Protein AF-A0A1A9UHR0-F1 (afdb_monomer)

Secondary structure (DSSP, 8-state):
--HHHHHHHHHHHHHHHHHHHHHHHHHHS-TT--SHHHHHHHHHHHHHHHHHHHHHHHHHHHHHHHHHHHHHHHHHHHHHHHHHHHHHHHHHHHHHHHHHTTS---------------------

Foldseek 3Di:
DDPVVVVLVVVVVVLVVQLVVLVVCLVPPDPVPPDPVNVVSVVSNVVSVVVVVVSVVVVVVVVVVVVVVVVVVVVVVVVVVVVVVVVVVVVVVVVVVVVVVPPPPDDDDDDDDDDDDDDDDDDD

Organism: Glossina austeni (NCBI:txid7395)

Structure (mmCIF, N/CA/C/O backbone):
data_AF-A0A1A9UHR0-F1
#
_entry.id   AF-A0A1A9UHR0-F1
#
loop_
_atom_site.group_PDB
_atom_site.id
_atom_site.type_symbol
_atom_site.label_atom_id
_atom_site.label_alt_id
_atom_site.label_comp_id
_atom_site.label_asym_id
_atom_site.label_entity_id
_atom_site.label_seq_id
_atom_site.pdbx_PDB_ins_code
_atom_site.Cartn_x
_atom_site.Cartn_y
_atom_site.Cartn_z
_atom_site.occupancy
_atom_site.B_iso_or_equiv
_atom_site.auth_seq_id
_atom_site.auth_comp_id
_atom_site.auth_asym_id
_atom_site.auth_atom_id
_atom_site.pdbx_PDB_model_num
ATOM 1 N N . MET A 1 1 ? 15.195 8.907 2.213 1.00 56.81 1 MET A N 1
ATOM 2 C CA . MET A 1 1 ? 13.837 8.330 2.323 1.00 56.81 1 MET A CA 1
ATOM 3 C C . MET A 1 1 ? 12.931 9.198 1.469 1.00 56.81 1 MET A C 1
ATOM 5 O O . MET A 1 1 ? 13.079 10.410 1.574 1.00 56.81 1 MET A O 1
ATOM 9 N N . SER A 1 2 ? 12.122 8.639 0.560 1.00 83.75 2 SER A N 1
ATOM 10 C CA . SER A 1 2 ? 11.218 9.486 -0.235 1.00 83.75 2 SER A CA 1
ATOM 11 C C . SER A 1 2 ? 10.120 10.067 0.662 1.00 83.75 2 SER A C 1
ATOM 13 O O . SER A 1 2 ? 9.813 9.484 1.702 1.00 83.75 2 SER A O 1
ATOM 15 N N . GLU A 1 3 ? 9.548 11.209 0.284 1.00 90.44 3 GLU A N 1
ATOM 16 C CA . GLU A 1 3 ? 8.435 11.835 1.013 1.00 90.44 3 GLU A CA 1
ATOM 17 C C . GLU A 1 3 ? 7.274 10.848 1.213 1.00 90.44 3 GLU A C 1
ATOM 19 O O . GLU A 1 3 ? 6.763 10.711 2.318 1.00 90.44 3 GLU A O 1
ATOM 24 N N . LEU A 1 4 ? 6.973 10.045 0.186 1.00 87.00 4 LEU A N 1
ATOM 25 C CA . LEU A 1 4 ? 5.984 8.970 0.250 1.00 87.00 4 LEU A CA 1
ATOM 26 C C . LEU A 1 4 ? 6.319 7.913 1.312 1.00 87.00 4 LEU A C 1
ATOM 28 O O . LEU A 1 4 ? 5.447 7.536 2.087 1.00 87.00 4 LEU A O 1
ATOM 32 N N . ASP A 1 5 ? 7.569 7.441 1.373 1.00 87.31 5 ASP A N 1
ATOM 33 C CA . ASP A 1 5 ? 7.965 6.430 2.365 1.00 87.31 5 ASP A CA 1
ATOM 34 C C . ASP A 1 5 ? 7.882 7.000 3.797 1.00 87.31 5 ASP A C 1
ATOM 36 O O . ASP A 1 5 ? 7.589 6.276 4.746 1.00 87.31 5 ASP A O 1
ATOM 40 N N . HIS A 1 6 ? 8.124 8.306 3.965 1.00 91.06 6 HIS A N 1
ATOM 41 C CA . HIS A 1 6 ? 7.939 8.981 5.248 1.00 91.06 6 HIS A CA 1
ATOM 42 C C . HIS A 1 6 ? 6.461 9.078 5.634 1.00 91.06 6 HIS A C 1
ATOM 44 O O . HIS A 1 6 ? 6.115 8.739 6.764 1.00 91.06 6 HIS A O 1
ATOM 50 N N . THR A 1 7 ? 5.592 9.475 4.702 1.00 91.88 7 THR A N 1
ATOM 51 C CA . THR A 1 7 ? 4.143 9.528 4.927 1.00 91.88 7 THR A CA 1
ATOM 52 C C . THR A 1 7 ? 3.573 8.155 5.269 1.00 91.88 7 THR A C 1
ATOM 54 O O . THR A 1 7 ? 2.833 8.047 6.241 1.00 91.88 7 THR A O 1
ATOM 57 N N . LEU A 1 8 ? 3.949 7.105 4.530 1.00 90.81 8 LEU A N 1
ATOM 58 C CA . LEU A 1 8 ? 3.496 5.736 4.804 1.00 90.81 8 LEU A CA 1
ATOM 59 C C . LEU A 1 8 ? 3.876 5.293 6.218 1.00 90.81 8 LEU A C 1
ATOM 61 O O . LEU A 1 8 ? 3.033 4.794 6.953 1.00 90.81 8 LEU A O 1
ATOM 65 N N . LYS A 1 9 ? 5.107 5.589 6.647 1.00 91.00 9 LYS A N 1
ATOM 66 C CA . LYS A 1 9 ? 5.550 5.286 8.009 1.00 91.00 9 LYS A CA 1
ATOM 67 C C . LYS A 1 9 ? 4.722 6.012 9.078 1.00 91.00 9 LYS A C 1
ATOM 69 O O . LYS A 1 9 ? 4.384 5.412 10.092 1.00 91.00 9 LYS A O 1
ATOM 74 N N . LEU A 1 10 ? 4.403 7.292 8.872 1.00 94.44 10 LEU A N 1
ATOM 75 C CA . LEU A 1 10 ? 3.575 8.053 9.816 1.00 94.44 10 LEU A CA 1
ATOM 76 C C . LEU A 1 10 ? 2.151 7.491 9.909 1.00 94.44 10 LEU A C 1
ATOM 78 O O . LEU A 1 10 ? 1.582 7.454 10.999 1.00 94.44 10 LEU A O 1
ATOM 82 N N . VAL A 1 11 ? 1.591 7.044 8.783 1.00 92.31 11 VAL A N 1
ATOM 83 C CA . VAL A 1 11 ? 0.278 6.388 8.740 1.00 92.31 11 VAL A CA 1
ATOM 84 C C . VAL A 1 11 ? 0.314 5.067 9.511 1.00 92.31 11 VAL A C 1
ATOM 86 O O . VAL A 1 11 ? -0.522 4.876 10.392 1.00 92.31 11 VAL A O 1
ATOM 89 N N . ASP A 1 12 ? 1.310 4.213 9.264 1.00 91.69 12 ASP A N 1
ATOM 90 C CA . ASP A 1 12 ? 1.480 2.942 9.984 1.00 91.69 12 ASP A CA 1
ATOM 91 C C . ASP A 1 12 ? 1.618 3.159 11.501 1.00 91.69 12 ASP A C 1
ATOM 93 O O . ASP A 1 12 ? 0.990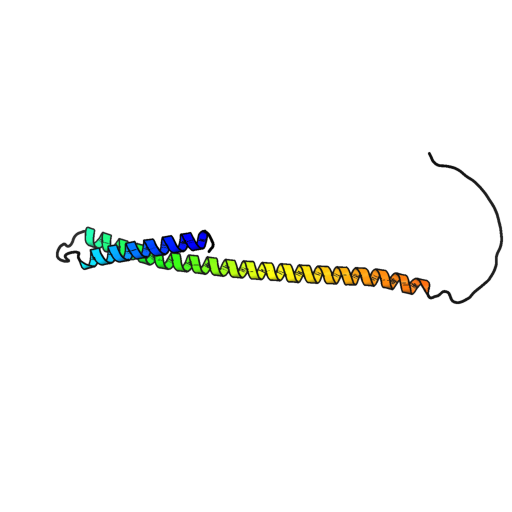 2.467 12.305 1.00 91.69 12 ASP A O 1
ATOM 97 N N . GLU A 1 13 ? 2.409 4.156 11.913 1.00 94.31 13 GLU A N 1
ATOM 98 C CA . GLU A 1 13 ? 2.578 4.514 13.325 1.00 94.31 13 GLU A CA 1
ATOM 99 C C . GLU A 1 13 ? 1.262 4.973 13.971 1.00 94.31 13 GLU A C 1
ATOM 101 O O . GLU A 1 13 ? 1.003 4.654 15.135 1.00 94.31 13 GLU A O 1
ATOM 106 N N . GLU A 1 14 ? 0.424 5.721 13.252 1.00 96.00 14 GLU A N 1
ATOM 107 C CA . GLU A 1 14 ? -0.854 6.200 13.780 1.00 96.00 14 GLU A CA 1
ATOM 108 C C . GLU A 1 14 ? -1.901 5.084 13.856 1.00 96.00 14 GLU A C 1
ATOM 110 O O . GLU A 1 14 ? -2.589 4.962 14.873 1.00 96.00 14 GLU A O 1
ATOM 115 N N . ILE A 1 15 ? -1.963 4.208 12.848 1.00 94.31 15 ILE A N 1
ATOM 116 C CA . ILE A 1 15 ? -2.825 3.020 12.870 1.00 94.31 15 ILE A CA 1
ATOM 117 C C . ILE A 1 15 ? -2.450 2.117 14.053 1.00 94.31 15 ILE A C 1
ATOM 119 O O . ILE A 1 15 ? -3.323 1.740 14.839 1.00 94.31 15 ILE A O 1
ATOM 123 N N . ALA A 1 16 ? -1.156 1.859 14.265 1.00 92.88 16 ALA A N 1
ATOM 124 C CA . ALA A 1 16 ? -0.683 1.052 15.388 1.00 92.88 16 ALA A CA 1
ATOM 125 C C . ALA A 1 16 ? -1.073 1.657 16.751 1.00 92.88 16 ALA A C 1
ATOM 127 O O . ALA A 1 16 ? -1.534 0.939 17.648 1.00 92.88 16 ALA A O 1
ATOM 128 N N . LYS A 1 17 ? -0.945 2.984 16.912 1.00 96.31 17 LYS A N 1
ATOM 129 C CA . LYS A 1 17 ? -1.379 3.693 18.131 1.00 96.31 17 LYS A CA 1
ATOM 130 C C . LYS A 1 17 ? -2.884 3.582 18.348 1.00 96.31 17 LYS A C 1
ATOM 132 O O . LYS A 1 17 ? -3.317 3.347 19.478 1.00 96.31 17 LYS A O 1
ATOM 137 N N . LEU A 1 18 ? -3.684 3.773 17.301 1.00 96.56 18 LEU A N 1
ATOM 138 C CA . LEU A 1 18 ? -5.138 3.651 17.382 1.00 96.56 18 LEU A CA 1
ATOM 139 C C . LEU A 1 18 ? -5.535 2.226 17.760 1.00 96.56 18 LEU A C 1
ATOM 141 O O . LEU A 1 18 ? -6.313 2.047 18.692 1.00 96.56 18 LEU A O 1
ATOM 145 N N . ARG A 1 19 ? -4.922 1.211 17.145 1.00 94.38 19 ARG A N 1
ATOM 146 C CA . ARG A 1 19 ? -5.175 -0.198 17.467 1.00 94.38 19 ARG A CA 1
ATOM 147 C C . ARG A 1 19 ? -4.853 -0.516 18.920 1.00 94.38 19 ARG A C 1
ATOM 149 O O . ARG A 1 19 ? -5.653 -1.156 19.601 1.00 94.38 19 ARG A O 1
ATOM 156 N N . GLN A 1 20 ? -3.714 -0.035 19.418 1.00 94.56 20 GLN A N 1
ATOM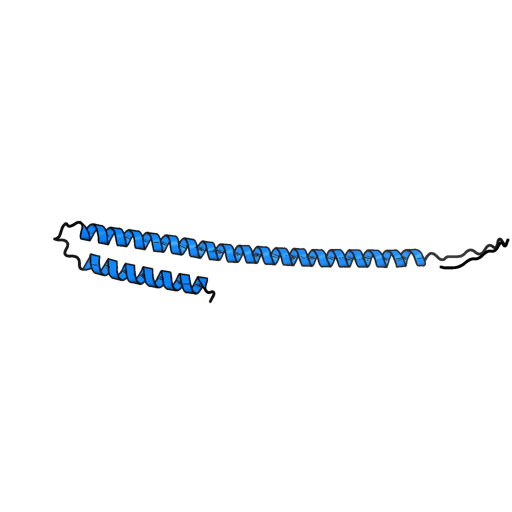 157 C CA . GLN A 1 20 ? -3.331 -0.205 20.818 1.00 94.56 20 GLN A CA 1
ATOM 158 C C . GLN A 1 20 ? -4.367 0.416 21.765 1.00 94.56 20 GLN A C 1
ATOM 160 O O . GLN A 1 20 ? -4.776 -0.227 22.733 1.00 94.56 20 GLN A O 1
ATOM 165 N N . LYS A 1 21 ? -4.817 1.644 21.478 1.00 94.81 21 LYS A N 1
ATOM 166 C CA . LYS A 1 21 ? -5.844 2.332 22.274 1.00 94.81 21 LYS A CA 1
ATOM 167 C C . LYS A 1 21 ? -7.181 1.592 22.232 1.00 94.81 21 LYS A C 1
ATOM 169 O O . LYS A 1 21 ? -7.771 1.367 23.282 1.00 94.81 21 LYS A O 1
ATOM 174 N N . THR A 1 22 ? -7.630 1.161 21.057 1.00 94.06 22 THR A N 1
ATOM 17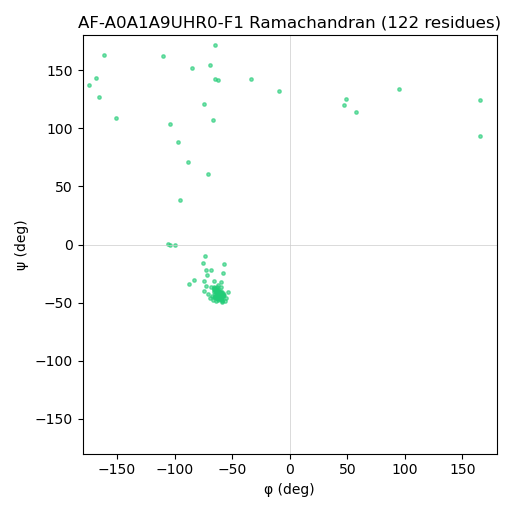5 C CA . THR A 1 22 ? -8.886 0.416 20.889 1.00 94.06 22 THR A CA 1
ATOM 176 C C . THR A 1 22 ? -8.850 -0.915 21.643 1.00 94.06 22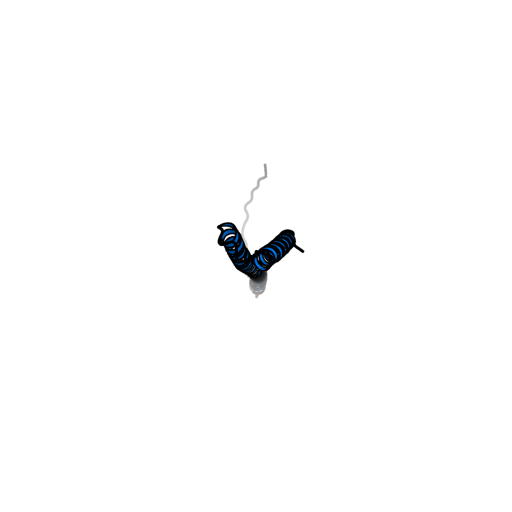 THR A C 1
ATOM 178 O O . THR A 1 22 ? -9.785 -1.231 22.376 1.00 94.06 22 THR A O 1
ATOM 181 N N . MET A 1 23 ? -7.743 -1.661 21.557 1.00 91.62 23 MET A N 1
ATOM 182 C CA . MET A 1 23 ? -7.542 -2.902 22.317 1.00 91.62 23 MET A CA 1
ATOM 183 C C . MET A 1 23 ? -7.532 -2.669 23.827 1.00 91.62 23 MET A C 1
ATOM 185 O O . MET A 1 23 ? -8.103 -3.463 24.578 1.00 91.62 23 MET A O 1
ATOM 189 N N . PHE A 1 24 ? -6.912 -1.578 24.283 1.00 92.12 24 PHE A N 1
ATOM 190 C CA . PHE A 1 24 ? -6.963 -1.183 25.686 1.00 92.12 24 PHE A CA 1
ATOM 191 C C . PHE A 1 24 ? -8.405 -0.903 26.127 1.00 92.12 24 PHE A C 1
ATOM 193 O O . PHE A 1 24 ? -8.827 -1.429 27.157 1.00 92.12 24 PHE A O 1
ATOM 200 N N . CYS A 1 25 ? -9.174 -0.146 25.339 1.00 90.19 25 CYS A N 1
ATOM 201 C CA . CYS A 1 25 ? -10.583 0.118 25.619 1.00 90.19 25 CYS A CA 1
ATOM 202 C C . CYS A 1 25 ? -11.391 -1.181 25.703 1.00 90.19 25 CYS A C 1
ATOM 204 O O . CYS A 1 25 ? -12.085 -1.373 26.692 1.00 90.19 25 CYS A O 1
ATOM 206 N N . LEU A 1 26 ? -11.250 -2.101 24.741 1.00 88.44 26 LEU A N 1
ATOM 207 C CA . LEU A 1 26 ? -11.945 -3.398 24.762 1.00 88.44 26 LEU A CA 1
ATOM 208 C C . LEU A 1 26 ? -11.596 -4.237 25.990 1.00 88.44 26 LEU A C 1
ATOM 210 O O . LEU A 1 26 ? -12.475 -4.853 26.582 1.00 88.44 26 LEU A O 1
ATOM 214 N N . SER A 1 27 ? -10.319 -4.257 26.369 1.00 87.06 27 SER A N 1
ATOM 215 C CA . SER A 1 27 ? -9.833 -5.085 27.479 1.00 87.06 27 SER A CA 1
ATOM 216 C C . SER A 1 27 ? -10.279 -4.570 28.847 1.00 87.06 27 SER A C 1
ATOM 218 O O . SER A 1 27 ? -10.366 -5.347 29.791 1.00 87.06 27 SER A O 1
ATOM 220 N N . ASN A 1 28 ? -10.539 -3.265 28.959 1.00 86.19 28 ASN A N 1
ATOM 221 C CA . ASN A 1 28 ? -10.970 -2.618 30.200 1.00 86.19 28 ASN A CA 1
ATOM 222 C C . ASN A 1 28 ? -12.468 -2.285 30.208 1.00 86.19 28 ASN A C 1
ATOM 224 O O . ASN A 1 28 ? -12.960 -1.729 31.189 1.00 86.19 28 ASN A O 1
ATOM 228 N N . TYR A 1 29 ? -13.193 -2.592 29.131 1.00 81.19 29 TYR A N 1
ATOM 229 C CA . TYR A 1 29 ? -14.632 -2.389 29.080 1.00 81.19 29 TYR A CA 1
ATOM 230 C C . TYR A 1 29 ? -15.315 -3.466 29.927 1.00 81.19 29 TYR A C 1
ATOM 232 O O . TYR A 1 29 ? -15.146 -4.662 29.686 1.00 81.19 29 TYR A O 1
ATOM 240 N N . ASP A 1 30 ? -16.078 -3.042 30.933 1.00 74.06 30 ASP A N 1
ATOM 241 C CA . ASP A 1 30 ? -16.781 -3.956 31.827 1.00 74.06 30 ASP A CA 1
ATOM 242 C C . ASP A 1 30 ? -17.879 -4.708 31.054 1.00 74.06 30 ASP A C 1
ATOM 244 O O . ASP A 1 30 ? -18.914 -4.149 30.680 1.00 74.06 30 ASP A O 1
ATOM 248 N N . TYR A 1 31 ? -17.634 -5.998 30.805 1.00 61.66 31 TYR A N 1
ATOM 249 C CA . TYR A 1 31 ? -18.449 -6.891 29.970 1.00 61.66 31 TYR A CA 1
ATOM 250 C C . TYR A 1 31 ? -19.919 -6.989 30.423 1.00 61.66 31 TYR A C 1
ATOM 252 O O . TYR A 1 31 ? -20.792 -7.423 29.668 1.00 61.66 31 TYR A O 1
ATOM 260 N N . HIS A 1 32 ? -20.220 -6.572 31.655 1.00 62.88 32 HIS A N 1
ATOM 261 C CA . HIS A 1 32 ? -21.574 -6.565 32.202 1.00 62.88 32 HIS A CA 1
ATOM 262 C C . HIS A 1 32 ? -22.477 -5.457 31.635 1.00 62.88 32 HIS A C 1
ATOM 264 O O . HIS A 1 32 ? -23.694 -5.515 31.821 1.00 62.88 32 HIS A O 1
ATOM 270 N N . HIS A 1 33 ? -21.921 -4.506 30.882 1.00 62.88 33 HIS A N 1
ATOM 271 C CA . HIS A 1 33 ? -22.670 -3.454 30.199 1.00 62.88 33 HIS A CA 1
ATOM 272 C C . HIS A 1 33 ? -22.900 -3.892 28.745 1.00 62.88 33 HIS A C 1
ATOM 274 O O . HIS A 1 33 ? -22.088 -3.641 27.859 1.00 62.88 33 HIS A O 1
ATOM 280 N N . LYS A 1 34 ? -24.000 -4.618 28.493 1.00 57.47 34 LYS A N 1
ATOM 281 C CA . LYS A 1 34 ? -24.434 -5.039 27.144 1.00 57.47 34 LYS A CA 1
ATOM 282 C C . LYS A 1 34 ? -24.959 -3.848 26.327 1.00 57.47 34 LYS A C 1
ATOM 284 O O . LYS A 1 34 ? -26.123 -3.838 25.934 1.00 57.47 34 LYS A O 1
ATOM 289 N N . ASN A 1 35 ? -24.110 -2.859 26.088 1.00 70.56 35 ASN A N 1
ATOM 290 C CA . ASN A 1 35 ? -24.466 -1.642 25.376 1.00 70.56 35 ASN A CA 1
ATOM 291 C C . ASN A 1 35 ? -23.818 -1.563 23.993 1.00 70.56 35 ASN A C 1
ATOM 293 O O . ASN A 1 35 ? -22.839 -2.249 23.680 1.00 70.56 35 ASN A O 1
ATOM 297 N N . ASP A 1 36 ? -24.383 -0.679 23.175 1.00 79.88 36 ASP A N 1
ATOM 298 C CA . ASP A 1 36 ? -23.930 -0.371 21.823 1.00 79.88 36 ASP A CA 1
ATOM 299 C C . ASP A 1 36 ? -22.470 0.110 21.779 1.00 79.88 36 ASP A C 1
ATOM 301 O O . ASP A 1 36 ? -21.795 -0.113 20.776 1.00 79.88 36 ASP A O 1
ATOM 305 N N . GLU A 1 37 ? -21.921 0.672 22.866 1.00 84.31 37 GLU A N 1
ATOM 306 C CA . GLU A 1 37 ? -20.533 1.153 22.869 1.00 84.31 37 GLU A CA 1
ATOM 307 C C . GLU A 1 37 ? -19.507 0.026 22.705 1.00 84.31 37 GLU A C 1
ATOM 309 O O . GLU A 1 37 ? -18.544 0.195 21.961 1.00 84.31 37 GLU A O 1
ATOM 314 N N . TYR A 1 38 ? -19.709 -1.141 23.327 1.00 87.12 38 TYR A N 1
ATOM 315 C CA . TYR A 1 38 ? -18.796 -2.275 23.135 1.00 87.12 38 TYR A CA 1
ATOM 316 C C . TYR A 1 38 ? -18.750 -2.708 21.665 1.00 87.12 38 TYR A C 1
ATOM 318 O O . TYR A 1 38 ? -17.673 -2.949 21.118 1.00 87.12 38 TYR A O 1
ATOM 326 N N . LYS A 1 39 ? -19.921 -2.770 21.012 1.00 87.81 39 LYS A N 1
ATOM 327 C CA . LYS A 1 39 ? -20.021 -3.109 19.587 1.00 87.81 39 LYS A CA 1
ATOM 328 C C . LYS A 1 39 ? -19.298 -2.080 18.728 1.00 87.81 39 LYS A C 1
ATOM 330 O O . LYS A 1 39 ? -18.513 -2.475 17.878 1.00 87.81 39 LYS A O 1
ATOM 335 N N . ILE A 1 40 ? -19.487 -0.791 19.010 1.00 90.00 40 ILE A N 1
ATOM 336 C CA . ILE A 1 40 ? -18.793 0.292 18.303 1.00 90.00 40 ILE A CA 1
ATOM 337 C C . ILE A 1 40 ? -17.273 0.142 18.442 1.00 90.00 40 ILE A C 1
ATOM 339 O O . ILE A 1 40 ? -16.552 0.234 17.454 1.00 90.00 40 ILE A O 1
ATOM 343 N N . ILE A 1 41 ? -16.756 -0.130 19.645 1.00 90.00 41 ILE A N 1
ATOM 344 C CA . ILE A 1 41 ? -15.307 -0.294 19.850 1.00 90.00 41 ILE A CA 1
ATOM 345 C C . ILE A 1 41 ? -14.786 -1.543 19.113 1.00 90.00 41 ILE A C 1
ATOM 347 O O . ILE A 1 41 ? -13.701 -1.504 18.530 1.00 90.00 41 ILE A O 1
ATOM 351 N N . ALA A 1 42 ? -15.549 -2.638 19.095 1.00 90.06 42 ALA A N 1
ATOM 352 C CA . ALA A 1 42 ? -15.191 -3.839 18.342 1.00 90.06 42 ALA A CA 1
ATOM 353 C C . ALA A 1 42 ? -15.194 -3.593 16.821 1.00 90.06 42 ALA A C 1
ATOM 355 O O . ALA A 1 42 ? -14.276 -4.027 16.129 1.00 90.06 42 ALA A O 1
ATOM 356 N N . GLU A 1 43 ? -16.171 -2.848 16.303 1.00 94.25 43 GLU A N 1
ATOM 357 C CA . GLU A 1 43 ? -16.221 -2.426 14.897 1.00 94.25 43 GLU A CA 1
ATOM 358 C C . GLU A 1 43 ? -15.033 -1.528 14.534 1.00 94.25 43 GLU A C 1
ATOM 360 O O . GLU A 1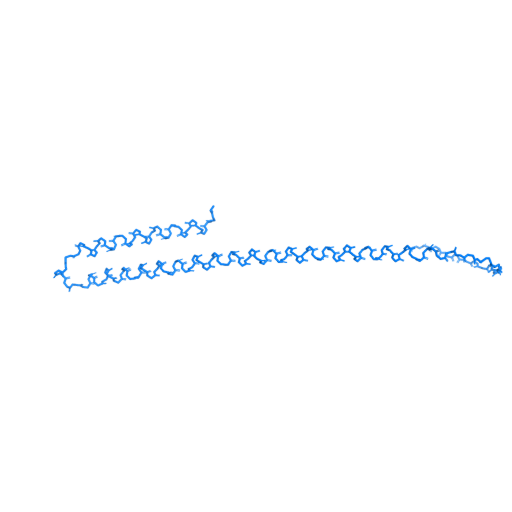 43 ? -14.401 -1.734 13.500 1.00 94.25 43 GLU A O 1
ATOM 365 N N . LEU A 1 44 ? -14.653 -0.590 15.408 1.00 94.75 44 LEU A N 1
ATOM 366 C CA . LEU A 1 44 ? -13.454 0.230 15.213 1.00 94.75 44 LEU A CA 1
ATOM 367 C C . LEU A 1 44 ? -12.183 -0.622 15.122 1.00 94.75 44 LEU A C 1
ATOM 369 O O . LEU A 1 44 ? -11.291 -0.297 14.341 1.00 94.75 44 LEU A O 1
ATOM 373 N N . LEU A 1 45 ? -12.084 -1.712 15.891 1.00 93.94 45 LEU A N 1
ATOM 374 C CA . LEU A 1 45 ? -10.948 -2.627 15.787 1.00 93.94 45 LEU A CA 1
ATOM 375 C C . LEU A 1 45 ? -10.904 -3.320 14.418 1.00 93.94 45 LEU A C 1
ATOM 377 O O . LEU A 1 45 ? -9.825 -3.408 13.836 1.00 93.94 45 LEU A O 1
ATOM 381 N N . LEU A 1 46 ? -12.051 -3.768 13.901 1.00 95.50 46 LEU A N 1
ATOM 382 C CA . LEU A 1 46 ? -12.141 -4.389 12.575 1.00 95.50 46 LEU A CA 1
ATOM 383 C C . LEU A 1 46 ? -11.738 -3.409 11.466 1.00 95.50 46 LEU A C 1
ATOM 385 O O . LEU A 1 46 ? -10.944 -3.762 10.602 1.00 95.50 46 LEU A O 1
ATOM 389 N N . ILE A 1 47 ? -12.211 -2.160 11.536 1.00 96.69 47 ILE A N 1
ATOM 390 C CA . ILE A 1 47 ? -11.839 -1.106 10.578 1.00 96.69 47 ILE A CA 1
ATOM 391 C C . ILE A 1 47 ? -10.326 -0.857 10.599 1.00 96.69 47 ILE A C 1
ATOM 393 O O . ILE A 1 47 ? -9.703 -0.702 9.552 1.00 96.69 47 ILE A O 1
ATOM 397 N N . LEU A 1 48 ? -9.716 -0.824 11.788 1.00 94.81 48 LEU A N 1
ATOM 398 C CA . LEU A 1 48 ? -8.269 -0.640 11.918 1.00 94.81 48 LEU A CA 1
ATOM 399 C C . LEU A 1 48 ? -7.486 -1.827 11.342 1.00 94.81 48 LEU A C 1
ATOM 401 O O . LEU A 1 48 ? -6.454 -1.607 10.720 1.00 94.81 48 LEU A O 1
ATOM 405 N N . GLN A 1 49 ? -7.976 -3.057 11.509 1.00 93.19 49 GLN A N 1
ATOM 406 C CA . GLN A 1 49 ? -7.366 -4.247 10.905 1.00 93.19 49 GLN A CA 1
ATOM 407 C C . GLN A 1 49 ? -7.450 -4.214 9.373 1.00 93.19 49 GLN A C 1
ATOM 409 O O . GLN A 1 49 ? -6.446 -4.442 8.704 1.00 93.19 49 GLN A O 1
ATOM 414 N N . GLU A 1 50 ? -8.608 -3.856 8.815 1.00 95.25 50 GLU A N 1
ATOM 415 C CA . GLU A 1 50 ? -8.778 -3.693 7.365 1.00 95.25 50 GLU A CA 1
ATOM 416 C C . GLU A 1 50 ? -7.848 -2.602 6.807 1.00 95.25 50 GLU A C 1
ATOM 418 O O . GLU A 1 50 ? -7.223 -2.780 5.760 1.00 95.25 50 GLU A O 1
ATOM 423 N N . ALA A 1 51 ? -7.693 -1.491 7.535 1.00 92.75 51 ALA A N 1
ATOM 424 C CA . ALA A 1 51 ? -6.777 -0.420 7.157 1.00 92.75 51 ALA A CA 1
ATOM 425 C C . ALA A 1 51 ? -5.303 -0.873 7.139 1.00 92.75 51 ALA A C 1
ATOM 427 O O . ALA A 1 51 ? -4.565 -0.474 6.235 1.00 92.75 51 ALA A O 1
ATOM 428 N N . GLU A 1 52 ? -4.870 -1.709 8.093 1.00 90.94 52 GLU A N 1
ATOM 429 C CA . GLU A 1 52 ? -3.518 -2.296 8.102 1.00 90.94 52 GLU A CA 1
ATOM 430 C C . GLU A 1 52 ? -3.291 -3.191 6.873 1.00 90.94 52 GLU A C 1
ATOM 432 O O . GLU A 1 52 ? -2.280 -3.051 6.180 1.00 90.94 52 GLU A O 1
ATOM 437 N N . GLU A 1 53 ? -4.242 -4.079 6.568 1.00 92.62 53 GLU A N 1
ATOM 438 C CA . GLU A 1 53 ? -4.144 -5.003 5.432 1.00 92.62 53 GLU A CA 1
ATOM 439 C C . GLU A 1 53 ? -4.084 -4.262 4.087 1.00 92.62 53 GLU A C 1
ATOM 441 O O . GLU A 1 53 ? -3.234 -4.555 3.233 1.00 92.62 53 GLU A O 1
ATOM 446 N N . GLU A 1 54 ? -4.954 -3.267 3.894 1.00 92.81 54 GLU A N 1
ATOM 447 C CA . GLU A 1 54 ? -4.972 -2.479 2.663 1.00 92.81 54 GLU A CA 1
ATOM 448 C C . GLU A 1 54 ? -3.721 -1.596 2.538 1.00 92.81 54 GLU A C 1
ATOM 450 O O . GLU A 1 54 ? -3.154 -1.474 1.446 1.00 92.81 54 GLU A O 1
ATOM 455 N N . GLY A 1 55 ? -3.227 -1.044 3.652 1.00 90.69 55 GLY A N 1
ATOM 456 C CA . GLY A 1 55 ? -1.966 -0.303 3.708 1.00 90.69 55 GLY A CA 1
ATOM 457 C C . GLY A 1 55 ? -0.758 -1.152 3.294 1.00 90.69 55 GLY A C 1
ATOM 458 O O . GLY A 1 55 ? 0.070 -0.720 2.478 1.00 90.69 55 GLY A O 1
ATOM 459 N N . GLU A 1 56 ? -0.679 -2.398 3.769 1.00 91.31 56 GLU A N 1
ATOM 460 C CA . GLU A 1 56 ? 0.385 -3.330 3.382 1.00 91.31 56 GLU A CA 1
ATOM 461 C C . GLU A 1 56 ? 0.310 -3.664 1.885 1.00 91.31 56 GL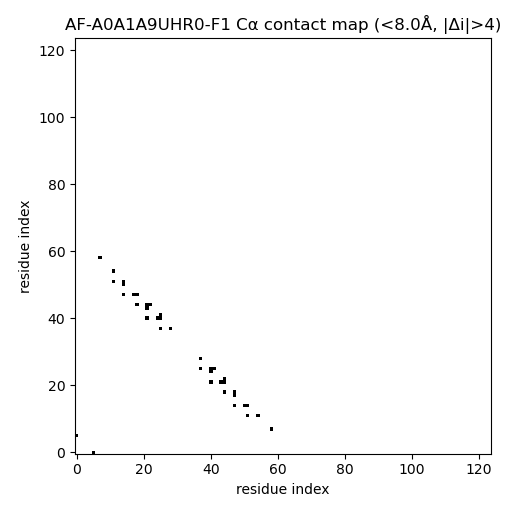U A C 1
ATOM 463 O O . GLU A 1 56 ? 1.315 -3.621 1.159 1.00 91.31 56 GLU A O 1
ATOM 468 N N . ARG A 1 57 ? -0.899 -3.950 1.387 1.00 93.94 57 ARG A N 1
ATOM 469 C CA . ARG A 1 57 ? -1.139 -4.229 -0.032 1.00 93.94 57 ARG A CA 1
ATOM 470 C C . ARG A 1 57 ? -0.747 -3.039 -0.909 1.00 93.94 57 ARG A C 1
ATOM 472 O O . ARG A 1 57 ? -0.079 -3.232 -1.932 1.00 93.94 57 ARG A O 1
ATOM 479 N N . PHE A 1 58 ? -1.107 -1.821 -0.514 1.00 92.00 58 PHE A N 1
ATOM 480 C CA . PHE A 1 58 ? -0.718 -0.599 -1.213 1.00 92.00 58 PHE A CA 1
ATOM 481 C C . PHE A 1 58 ? 0.809 -0.451 -1.281 1.00 92.00 58 PHE A C 1
ATOM 483 O O . PHE A 1 58 ? 1.372 -0.283 -2.367 1.00 92.00 58 PHE A O 1
ATOM 490 N N . THR A 1 59 ? 1.498 -0.604 -0.149 1.00 91.12 59 THR A N 1
ATOM 491 C CA . THR A 1 59 ? 2.964 -0.489 -0.059 1.00 91.12 59 THR A CA 1
ATOM 492 C C . THR A 1 59 ? 3.680 -1.519 -0.937 1.00 91.12 59 THR A C 1
ATOM 494 O O . THR A 1 59 ? 4.644 -1.200 -1.651 1.00 91.12 59 THR A O 1
ATOM 497 N N . ARG A 1 60 ? 3.176 -2.758 -0.961 1.00 92.69 60 ARG A N 1
ATOM 498 C CA . ARG A 1 60 ? 3.676 -3.822 -1.841 1.00 92.69 60 ARG A CA 1
ATOM 499 C C . ARG A 1 60 ? 3.492 -3.468 -3.317 1.00 92.69 60 ARG A C 1
ATOM 501 O O . ARG A 1 60 ? 4.423 -3.630 -4.108 1.00 92.69 60 ARG A O 1
ATOM 508 N N . ASN A 1 61 ? 2.329 -2.937 -3.692 1.00 94.38 61 ASN A N 1
ATOM 509 C CA . ASN A 1 61 ? 2.047 -2.520 -5.067 1.00 94.38 61 ASN A CA 1
ATOM 510 C C . ASN A 1 61 ? 2.967 -1.380 -5.523 1.00 94.38 61 ASN A C 1
ATOM 512 O O . ASN A 1 61 ? 3.521 -1.449 -6.620 1.00 94.38 61 ASN A O 1
ATOM 516 N N . ILE A 1 62 ? 3.199 -0.374 -4.674 1.00 92.69 62 ILE A N 1
ATOM 517 C CA . ILE A 1 62 ? 4.144 0.714 -4.964 1.00 92.69 62 ILE A CA 1
ATOM 518 C C . ILE A 1 62 ? 5.563 0.172 -5.168 1.00 92.69 62 ILE A C 1
ATOM 520 O O . ILE A 1 62 ? 6.244 0.565 -6.117 1.00 92.69 62 ILE A O 1
ATOM 524 N N . SER A 1 63 ? 6.004 -0.762 -4.326 1.00 91.25 63 SER A N 1
ATOM 525 C CA . SER A 1 63 ? 7.321 -1.398 -4.465 1.00 91.25 63 SER A CA 1
ATOM 526 C C . SER A 1 63 ? 7.448 -2.170 -5.783 1.00 91.25 63 SER A C 1
ATOM 528 O O . SER A 1 63 ? 8.445 -2.041 -6.495 1.00 91.25 63 SER A O 1
ATOM 530 N N . ASN A 1 64 ? 6.403 -2.901 -6.173 1.00 96.00 64 ASN A N 1
ATOM 531 C CA . ASN A 1 64 ? 6.352 -3.591 -7.462 1.00 96.00 64 ASN A CA 1
ATOM 532 C C . ASN A 1 64 ? 6.401 -2.616 -8.647 1.00 96.00 64 ASN A C 1
ATOM 534 O O . ASN A 1 64 ? 7.129 -2.862 -9.609 1.00 96.00 64 ASN A O 1
ATOM 538 N N . LEU A 1 65 ? 5.683 -1.492 -8.573 1.00 95.62 65 LEU A N 1
ATOM 539 C CA . LEU A 1 65 ? 5.724 -0.452 -9.603 1.00 95.62 65 LEU A CA 1
ATOM 540 C C . LEU A 1 65 ? 7.119 0.166 -9.734 1.00 95.62 65 LEU A C 1
ATOM 542 O O . LEU A 1 65 ? 7.605 0.311 -10.855 1.00 95.62 65 LEU A O 1
ATOM 546 N N . LYS A 1 66 ? 7.795 0.464 -8.614 1.00 92.94 66 LYS A N 1
ATOM 547 C CA . LYS A 1 66 ? 9.190 0.945 -8.615 1.00 92.94 66 LYS A CA 1
ATOM 548 C C . LYS A 1 66 ? 10.103 -0.035 -9.375 1.00 92.94 66 LYS A C 1
ATOM 550 O O . LYS A 1 66 ? 10.827 0.390 -10.275 1.00 92.94 66 LYS A O 1
ATOM 555 N N . ASN A 1 67 ? 9.980 -1.337 -9.107 1.00 96.56 67 ASN A N 1
ATOM 556 C CA . ASN A 1 67 ? 10.748 -2.383 -9.796 1.00 96.56 67 ASN A CA 1
ATOM 557 C C . ASN A 1 67 ? 10.433 -2.471 -11.300 1.00 96.56 67 ASN A C 1
ATOM 559 O O . ASN A 1 67 ? 11.331 -2.664 -12.120 1.00 96.56 67 ASN A O 1
ATOM 563 N N . ILE A 1 68 ? 9.160 -2.345 -11.690 1.00 97.88 68 ILE A N 1
ATOM 564 C CA . ILE A 1 68 ? 8.755 -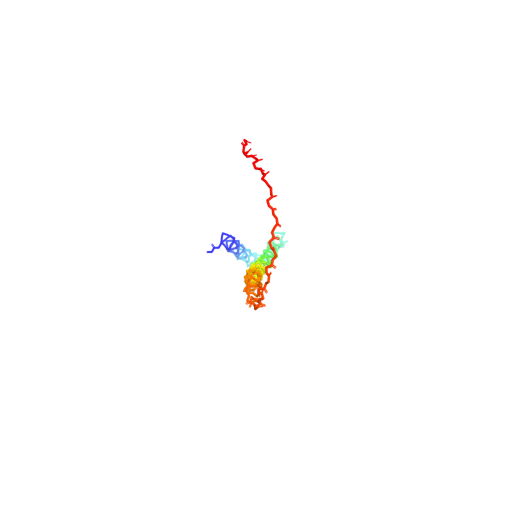2.345 -13.105 1.00 97.88 68 ILE A CA 1
ATOM 565 C C . ILE A 1 68 ? 9.349 -1.135 -13.830 1.00 97.88 68 ILE A C 1
ATOM 567 O O . ILE A 1 68 ? 9.910 -1.285 -14.914 1.00 97.88 68 ILE A O 1
ATOM 571 N N . ILE A 1 69 ? 9.279 0.052 -13.223 1.00 97.12 69 ILE A N 1
ATOM 572 C CA . ILE A 1 69 ? 9.850 1.280 -13.787 1.00 97.12 69 ILE A CA 1
ATOM 573 C C . ILE A 1 69 ? 11.357 1.124 -14.000 1.00 97.12 69 ILE A C 1
ATOM 575 O O . ILE A 1 69 ? 11.871 1.506 -15.051 1.00 97.12 69 ILE A O 1
ATOM 579 N N . GLU A 1 70 ? 12.070 0.545 -13.035 1.00 97.69 70 GLU A N 1
ATOM 580 C CA . GLU A 1 70 ? 13.503 0.280 -13.159 1.00 97.69 70 GLU A CA 1
ATOM 581 C C . GLU A 1 70 ? 13.815 -0.689 -14.308 1.00 97.69 70 GLU A C 1
ATOM 583 O O . GLU A 1 70 ? 14.672 -0.402 -15.144 1.00 97.69 70 GLU A O 1
ATOM 588 N N . LYS A 1 71 ? 13.052 -1.782 -14.437 1.00 97.94 71 LYS A N 1
ATOM 589 C CA . LYS A 1 71 ? 13.174 -2.700 -15.582 1.00 97.94 71 LYS A CA 1
ATOM 590 C C . LYS A 1 71 ? 12.952 -1.987 -16.916 1.00 97.94 71 LYS A C 1
ATOM 592 O O . LYS A 1 71 ? 13.735 -2.184 -17.843 1.00 97.94 71 LYS A O 1
ATOM 597 N N . CYS A 1 72 ? 11.929 -1.138 -17.014 1.00 97.44 72 CYS A N 1
ATOM 598 C CA . CYS A 1 72 ? 11.669 -0.346 -18.216 1.00 97.44 72 CYS A CA 1
ATOM 599 C C . CYS A 1 72 ? 12.836 0.597 -18.536 1.00 97.44 72 CYS A C 1
ATOM 601 O O . CYS A 1 72 ? 13.264 0.666 -19.686 1.00 97.44 72 CYS A O 1
ATOM 603 N N . ARG A 1 73 ? 13.398 1.280 -17.529 1.00 97.81 73 ARG A N 1
ATOM 604 C CA . ARG A 1 73 ? 14.576 2.147 -17.706 1.00 97.81 73 ARG A CA 1
ATOM 605 C C . ARG A 1 73 ? 15.770 1.373 -18.255 1.00 97.81 73 ARG A C 1
ATOM 607 O O . ARG A 1 73 ? 16.394 1.836 -19.208 1.00 97.81 73 ARG A O 1
ATOM 614 N N . ASN A 1 74 ? 16.035 0.186 -17.716 1.00 98.00 74 ASN A N 1
ATOM 615 C CA . ASN A 1 74 ? 17.125 -0.670 -18.183 1.00 98.00 74 ASN A CA 1
ATOM 616 C C . ASN A 1 74 ? 16.905 -1.112 -19.636 1.00 98.00 74 ASN A C 1
ATOM 618 O O . ASN A 1 74 ? 17.818 -1.005 -20.450 1.00 98.00 74 ASN A O 1
ATOM 622 N N . LYS A 1 75 ? 15.678 -1.500 -20.007 1.00 97.62 75 LYS A N 1
ATOM 623 C CA . LYS A 1 75 ? 15.348 -1.849 -21.398 1.00 97.62 75 LYS A CA 1
ATOM 624 C C . LYS A 1 75 ? 15.471 -0.677 -22.367 1.00 97.62 75 LYS A C 1
ATOM 626 O O . LYS A 1 75 ? 15.979 -0.859 -23.470 1.00 97.62 75 LYS A O 1
ATOM 631 N N . CYS A 1 76 ? 15.095 0.531 -21.956 1.00 97.00 76 CYS A N 1
ATOM 632 C CA . CYS A 1 76 ? 15.348 1.729 -22.756 1.00 97.00 76 CYS A CA 1
ATOM 633 C C . CYS A 1 76 ? 16.852 1.996 -22.932 1.00 97.00 76 CYS A C 1
ATOM 635 O O . CYS A 1 76 ? 17.280 2.396 -24.014 1.00 97.00 76 CYS A O 1
ATOM 637 N N . ALA A 1 77 ? 17.665 1.770 -21.896 1.00 97.19 77 ALA A N 1
ATOM 638 C CA . ALA A 1 77 ? 19.117 1.922 -21.980 1.00 97.19 77 ALA A CA 1
ATOM 639 C C . ALA A 1 77 ? 19.749 0.893 -22.935 1.00 97.19 77 ALA A C 1
ATOM 641 O O . ALA A 1 77 ? 20.535 1.283 -23.798 1.00 97.19 77 ALA A O 1
ATOM 642 N N . GLU A 1 78 ? 19.350 -0.380 -22.841 1.00 97.25 78 GLU A N 1
ATOM 643 C CA . GLU A 1 78 ? 19.757 -1.442 -23.775 1.00 97.25 78 GLU A CA 1
ATOM 644 C C . GLU A 1 78 ? 19.404 -1.073 -25.227 1.00 97.25 78 GLU A C 1
ATOM 646 O O . GLU A 1 78 ? 20.262 -1.112 -26.108 1.00 97.25 78 GLU A O 1
ATOM 651 N N . ALA A 1 79 ? 18.164 -0.636 -25.480 1.00 96.25 79 ALA A N 1
ATOM 652 C CA . ALA A 1 79 ? 17.724 -0.230 -26.815 1.00 96.25 79 ALA A CA 1
ATOM 653 C C . ALA A 1 79 ? 18.533 0.959 -27.360 1.00 96.25 79 ALA A C 1
ATOM 655 O O . ALA A 1 79 ? 18.950 0.956 -28.519 1.00 96.25 79 ALA A O 1
ATOM 656 N N . ASN A 1 80 ? 18.806 1.964 -26.524 1.00 94.94 80 ASN A N 1
ATOM 657 C CA . ASN A 1 80 ? 19.634 3.107 -26.906 1.00 94.94 80 ASN A CA 1
ATOM 658 C C . ASN A 1 80 ? 21.073 2.699 -27.240 1.00 94.94 80 ASN A C 1
ATOM 660 O O . ASN A 1 80 ? 21.671 3.278 -28.149 1.00 94.94 80 ASN A O 1
ATOM 664 N N . GLN A 1 81 ? 21.632 1.725 -26.523 1.00 95.69 81 GLN A N 1
ATOM 665 C CA . GLN A 1 81 ? 22.969 1.207 -26.794 1.00 95.69 81 GLN A CA 1
ATOM 666 C C . GLN A 1 81 ? 23.016 0.476 -28.142 1.00 95.69 81 GLN A C 1
ATOM 668 O O . GLN A 1 81 ? 23.844 0.818 -28.986 1.00 95.69 81 GLN A O 1
ATOM 673 N N . LEU A 1 82 ? 22.057 -0.417 -28.402 1.00 94.94 82 LEU A N 1
ATOM 674 C CA . LEU A 1 82 ? 21.930 -1.098 -29.695 1.00 94.94 82 LEU A CA 1
ATOM 675 C C . LEU A 1 82 ? 21.784 -0.097 -30.849 1.00 94.94 82 LEU A C 1
ATOM 677 O O . LEU A 1 82 ? 22.447 -0.220 -31.876 1.00 94.94 82 LEU A O 1
ATOM 681 N N . LEU A 1 83 ? 20.968 0.949 -30.682 1.00 92.94 83 LEU A N 1
ATOM 682 C CA . LEU A 1 83 ? 20.810 1.994 -31.699 1.00 92.94 83 LEU A CA 1
ATOM 683 C C . LEU A 1 83 ? 22.115 2.754 -31.985 1.00 92.94 83 LEU A C 1
ATOM 685 O O . LEU A 1 83 ? 22.345 3.150 -33.130 1.00 92.94 83 LEU A O 1
ATOM 689 N N . LYS A 1 84 ? 22.973 2.972 -30.981 1.00 92.38 84 LYS A N 1
ATOM 690 C CA . LYS A 1 84 ? 24.300 3.577 -31.186 1.00 92.38 84 LYS A CA 1
ATOM 691 C C . LYS A 1 84 ? 25.218 2.647 -31.974 1.00 92.38 84 LYS A C 1
ATOM 693 O O . LYS A 1 84 ? 25.868 3.108 -32.908 1.00 92.38 84 LYS A O 1
ATOM 698 N N . GLU A 1 85 ? 25.228 1.361 -31.640 1.00 91.62 85 GLU A N 1
ATOM 699 C CA . GLU A 1 85 ? 26.019 0.342 -32.339 1.00 91.62 85 GLU A CA 1
ATOM 700 C C . GLU A 1 85 ? 25.595 0.211 -33.807 1.00 91.62 85 GLU A C 1
ATOM 702 O O . GLU A 1 85 ? 26.440 0.287 -34.697 1.00 91.62 85 GLU A O 1
ATOM 707 N N . PHE A 1 86 ? 24.289 0.155 -34.088 1.00 86.06 86 PHE A N 1
ATOM 708 C CA . PHE A 1 86 ? 23.773 0.152 -35.462 1.00 86.06 86 PHE A CA 1
ATOM 709 C C . PHE A 1 86 ? 24.203 1.387 -36.262 1.00 86.06 86 PHE A C 1
ATOM 711 O O . PHE A 1 86 ? 24.571 1.274 -37.433 1.00 86.06 86 PHE A O 1
ATOM 718 N N . ARG A 1 87 ? 24.174 2.578 -35.649 1.00 85.06 87 ARG A N 1
ATOM 719 C CA . ARG A 1 87 ? 24.634 3.815 -36.303 1.00 85.06 87 ARG A CA 1
ATOM 720 C C . ARG A 1 87 ? 26.135 3.785 -36.590 1.00 85.06 87 ARG A C 1
ATOM 722 O O . ARG A 1 87 ? 26.535 4.235 -37.659 1.00 85.06 87 ARG A O 1
ATOM 729 N N . ALA A 1 88 ? 26.940 3.248 -35.675 1.00 84.38 88 ALA A N 1
ATOM 730 C CA . ALA A 1 88 ? 28.381 3.104 -35.866 1.00 84.38 88 ALA A CA 1
ATOM 731 C C . ALA A 1 88 ? 28.709 2.126 -37.005 1.00 84.38 88 ALA A C 1
ATOM 733 O O . ALA A 1 88 ? 29.500 2.459 -37.882 1.00 84.38 88 ALA A O 1
ATOM 734 N N . ILE A 1 89 ? 28.034 0.970 -37.052 1.00 80.62 89 ILE A N 1
ATOM 735 C CA . ILE A 1 89 ? 28.180 -0.000 -38.148 1.00 80.62 89 ILE A CA 1
ATOM 736 C C . ILE A 1 89 ? 27.812 0.651 -39.482 1.00 80.62 89 ILE A C 1
ATOM 738 O O . ILE A 1 89 ? 28.589 0.586 -40.429 1.00 80.62 89 ILE A O 1
ATOM 742 N N . ARG A 1 90 ? 26.669 1.346 -39.558 1.00 74.06 90 ARG A N 1
ATOM 743 C CA . ARG A 1 90 ? 26.254 2.032 -40.791 1.00 74.06 90 ARG A CA 1
ATOM 744 C C . ARG A 1 90 ? 27.267 3.092 -41.242 1.00 74.06 90 ARG A C 1
ATOM 746 O O . ARG A 1 90 ? 27.516 3.200 -42.436 1.00 74.06 90 ARG A O 1
ATOM 753 N N . GLY A 1 91 ? 27.850 3.850 -40.311 1.00 64.56 91 GLY A N 1
ATOM 754 C CA . GLY A 1 91 ? 28.901 4.828 -40.615 1.00 64.56 91 GLY A CA 1
ATOM 755 C C . GLY A 1 91 ? 30.198 4.188 -41.126 1.00 64.56 91 GLY A C 1
ATOM 756 O O . GLY A 1 91 ? 30.828 4.728 -42.034 1.00 64.56 91 GLY A O 1
ATOM 757 N N . ASN A 1 92 ? 30.568 3.018 -40.602 1.00 59.19 92 ASN A N 1
ATOM 758 C CA . ASN A 1 92 ? 31.740 2.272 -41.066 1.00 59.19 92 ASN A CA 1
ATOM 759 C C . ASN A 1 92 ? 31.524 1.668 -42.460 1.00 59.19 92 ASN A C 1
ATOM 761 O O . ASN A 1 92 ? 32.391 1.824 -43.316 1.00 59.19 92 ASN A O 1
ATOM 765 N N . VAL A 1 93 ? 30.347 1.091 -42.732 1.00 59.00 93 VAL A N 1
ATOM 766 C CA . VAL A 1 93 ? 30.009 0.539 -44.059 1.00 59.00 93 VAL A CA 1
ATOM 767 C C . VAL A 1 93 ? 30.103 1.616 -45.150 1.00 59.00 93 VAL A C 1
ATOM 769 O O . VAL A 1 93 ? 30.699 1.379 -46.195 1.00 59.00 93 VAL A O 1
ATOM 772 N N . THR A 1 94 ? 29.624 2.839 -44.889 1.00 55.91 94 THR A N 1
ATOM 773 C CA . THR A 1 94 ? 29.725 3.945 -45.863 1.00 55.91 94 THR A CA 1
ATOM 774 C C . THR A 1 94 ? 31.152 4.448 -46.109 1.00 55.91 94 THR A C 1
ATOM 776 O O . THR A 1 94 ? 31.414 5.074 -47.136 1.00 55.91 94 THR A O 1
ATOM 779 N N . ASN A 1 95 ? 32.076 4.214 -45.173 1.00 51.25 95 ASN A N 1
ATOM 780 C CA . ASN A 1 95 ? 33.479 4.605 -45.321 1.00 51.25 95 ASN A CA 1
ATOM 781 C C . ASN A 1 95 ? 34.295 3.523 -46.041 1.00 51.25 95 ASN A C 1
ATOM 783 O O . ASN A 1 95 ? 35.178 3.863 -46.823 1.00 51.25 95 ASN A O 1
ATOM 787 N N . GLU A 1 96 ? 33.977 2.245 -45.834 1.00 52.44 96 GLU A N 1
ATOM 788 C CA . GLU A 1 96 ? 34.624 1.123 -46.525 1.00 52.44 96 GLU A CA 1
ATOM 789 C C . GLU A 1 96 ? 34.200 1.028 -48.002 1.00 52.44 96 GLU A C 1
ATOM 791 O O . GLU A 1 96 ? 35.052 0.799 -48.860 1.00 52.44 96 GLU A O 1
ATOM 796 N N . GLU A 1 97 ? 32.941 1.335 -48.344 1.00 46.91 97 GLU A N 1
ATOM 797 C CA . GLU A 1 97 ? 32.493 1.434 -49.748 1.00 46.91 97 GLU A CA 1
ATOM 798 C C . GLU A 1 97 ? 33.268 2.495 -50.552 1.00 46.91 97 GLU A C 1
ATOM 800 O O . GLU A 1 97 ? 33.529 2.305 -51.739 1.00 46.91 97 GLU A O 1
ATOM 805 N N . LYS A 1 98 ? 33.715 3.590 -49.918 1.00 47.72 98 LYS A N 1
ATOM 806 C CA . LYS A 1 98 ? 34.546 4.614 -50.581 1.00 47.72 98 LYS A CA 1
ATOM 807 C C . LYS A 1 98 ? 35.987 4.172 -50.841 1.00 47.72 98 LYS A C 1
ATOM 809 O O . LYS A 1 98 ? 36.642 4.757 -51.699 1.00 47.72 98 LYS A O 1
ATOM 814 N N . VAL A 1 99 ? 36.498 3.183 -50.109 1.00 47.50 99 VAL A N 1
ATOM 815 C CA . VAL A 1 99 ? 37.875 2.689 -50.281 1.00 47.50 99 VAL A CA 1
ATOM 816 C C . VAL A 1 99 ? 37.955 1.671 -51.421 1.00 47.50 99 VAL A C 1
ATOM 818 O O . VAL A 1 99 ? 38.967 1.619 -52.115 1.00 47.50 99 VAL A O 1
ATOM 821 N N . ILE A 1 100 ? 36.881 0.917 -51.676 1.00 49.56 100 ILE A N 1
ATOM 822 C CA . ILE A 1 100 ? 36.866 -0.123 -52.718 1.00 49.56 100 ILE A CA 1
ATOM 823 C C . ILE A 1 100 ? 36.799 0.484 -54.132 1.00 49.56 100 ILE A C 1
ATOM 825 O O . ILE A 1 100 ? 37.411 -0.053 -55.047 1.00 49.56 100 ILE A O 1
ATOM 829 N N . VAL A 1 101 ? 36.159 1.644 -54.321 1.00 48.22 101 VAL A N 1
ATOM 830 C CA . VAL A 1 101 ? 36.022 2.269 -55.658 1.00 48.22 101 VAL A CA 1
ATOM 831 C C . VAL A 1 101 ? 37.321 2.932 -56.161 1.00 48.22 101 VAL A C 1
ATOM 833 O O . VAL A 1 101 ? 37.457 3.178 -57.354 1.00 48.22 101 VAL A O 1
ATOM 836 N N . ASN A 1 102 ? 38.313 3.178 -55.298 1.00 44.88 102 ASN A N 1
ATOM 837 C CA . ASN A 1 102 ? 39.530 3.913 -55.680 1.00 44.88 102 ASN A CA 1
ATOM 838 C C . ASN A 1 102 ? 40.759 3.035 -55.983 1.00 44.88 102 ASN A C 1
ATOM 840 O O . ASN A 1 102 ? 41.806 3.585 -56.321 1.00 44.88 102 ASN A O 1
ATOM 844 N N . ASN A 1 103 ? 40.664 1.705 -55.871 1.00 46.16 103 ASN A N 1
ATOM 845 C CA . ASN A 1 103 ? 41.818 0.807 -56.044 1.00 46.16 103 ASN A CA 1
ATOM 846 C C . ASN A 1 103 ? 41.850 0.018 -57.365 1.00 46.16 103 ASN A C 1
ATOM 848 O O . ASN A 1 103 ? 42.834 -0.676 -57.608 1.00 46.16 103 ASN A O 1
ATOM 852 N N . ASP A 1 104 ? 40.873 0.197 -58.257 1.00 45.25 104 ASP A N 1
ATOM 853 C CA . ASP A 1 104 ? 40.874 -0.413 -59.600 1.00 45.25 104 ASP A CA 1
ATOM 854 C C . ASP A 1 104 ? 41.427 0.534 -60.683 1.00 45.25 104 ASP A C 1
ATOM 856 O O . ASP A 1 104 ? 40.953 0.566 -61.816 1.00 45.25 104 ASP A O 1
ATOM 860 N N . SER A 1 105 ? 42.470 1.307 -60.364 1.00 46.78 105 SER A N 1
ATOM 861 C CA . SER A 1 105 ? 43.238 2.035 -61.383 1.00 46.78 105 SER A CA 1
ATOM 862 C C . SER A 1 105 ? 44.367 1.144 -61.912 1.00 46.78 105 SER A C 1
ATOM 864 O O . SER A 1 105 ? 45.546 1.336 -61.612 1.00 46.78 105 SER A O 1
ATOM 866 N N . PHE A 1 106 ? 43.986 0.118 -62.677 1.00 42.38 106 PHE A N 1
ATOM 867 C CA . PHE A 1 106 ? 44.898 -0.685 -63.490 1.00 42.38 106 PHE A CA 1
ATOM 868 C C . PHE A 1 106 ? 44.752 -0.276 -64.963 1.00 42.38 106 PHE A C 1
ATOM 870 O O . PHE A 1 106 ? 43.793 -0.652 -65.621 1.00 42.38 106 PHE A O 1
ATOM 877 N N . GLY A 1 107 ? 45.736 0.492 -65.441 1.00 42.91 107 GLY A N 1
ATOM 878 C CA . GLY A 1 107 ? 46.306 0.446 -66.794 1.00 42.91 107 GLY A CA 1
ATOM 879 C C . GLY A 1 107 ? 45.397 0.647 -68.013 1.00 42.91 107 GLY A C 1
ATOM 880 O O . GLY A 1 107 ? 44.668 -0.255 -68.411 1.00 42.91 107 GLY A O 1
ATOM 881 N N . GLY A 1 108 ? 45.618 1.753 -68.727 1.00 33.97 108 GLY A N 1
ATOM 882 C CA . GLY A 1 108 ? 45.261 1.871 -70.141 1.00 33.97 108 GLY A CA 1
ATOM 883 C C . GLY A 1 108 ? 45.283 3.313 -70.631 1.00 33.97 108 GLY A C 1
ATOM 884 O O . GLY A 1 108 ? 44.287 4.012 -70.498 1.00 33.97 108 GLY A O 1
ATOM 885 N N . ASN A 1 109 ? 46.417 3.748 -71.186 1.00 46.94 109 ASN A N 1
ATOM 886 C CA . ASN A 1 109 ? 46.437 4.877 -72.116 1.00 46.94 109 ASN A CA 1
ATOM 887 C C . ASN A 1 109 ? 45.590 4.504 -73.343 1.00 46.94 109 ASN A C 1
ATOM 889 O O . ASN A 1 109 ? 45.682 3.362 -73.781 1.00 46.94 109 ASN A O 1
ATOM 893 N N . ASP A 1 110 ? 44.832 5.451 -73.892 1.00 41.81 110 ASP A N 1
ATOM 894 C CA . ASP A 1 110 ? 44.850 5.740 -75.329 1.00 41.81 110 ASP A C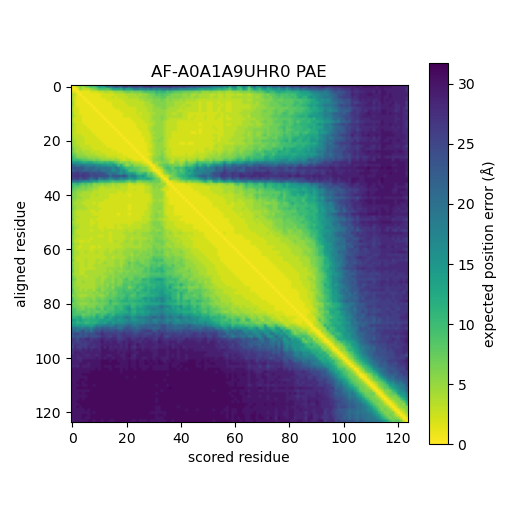A 1
ATOM 895 C C . ASP A 1 110 ? 44.154 7.081 -75.602 1.00 41.81 110 ASP A C 1
ATOM 897 O O . ASP A 1 110 ? 43.039 7.354 -75.150 1.00 41.81 110 ASP A O 1
ATOM 901 N N . ASP A 1 111 ? 44.895 7.921 -76.315 1.00 49.16 111 ASP A N 1
ATOM 902 C CA . ASP A 1 111 ? 44.579 9.273 -76.750 1.00 49.16 111 ASP A CA 1
ATOM 903 C C . ASP A 1 111 ? 43.399 9.308 -77.729 1.00 49.16 111 ASP A C 1
ATOM 905 O O . ASP A 1 111 ? 43.327 8.476 -78.632 1.00 49.16 111 ASP A O 1
ATOM 909 N N . CYS A 1 112 ? 42.544 10.331 -77.626 1.00 41.94 112 CYS A N 1
ATOM 910 C CA . CYS A 1 112 ? 41.820 10.931 -78.753 1.00 41.94 112 CYS A CA 1
ATOM 911 C C . CYS A 1 112 ? 41.563 12.414 -78.428 1.00 41.94 112 CYS A C 1
ATOM 913 O O . CYS A 1 112 ? 40.757 12.733 -77.554 1.00 41.94 112 CYS A O 1
ATOM 915 N N . ASP A 1 113 ? 42.281 13.286 -79.133 1.00 48.31 113 ASP A N 1
ATOM 916 C CA . ASP A 1 113 ? 42.141 14.743 -79.162 1.00 48.31 113 ASP A CA 1
ATOM 917 C C . ASP A 1 113 ? 40.794 15.228 -79.744 1.00 48.31 113 ASP A C 1
ATOM 919 O O . ASP A 1 113 ? 40.081 14.472 -80.407 1.00 48.31 113 ASP A O 1
ATOM 923 N N . GLN A 1 114 ? 40.592 16.550 -79.606 1.00 48.62 114 GLN A N 1
ATOM 924 C CA . GLN A 1 114 ? 39.717 17.473 -80.359 1.00 48.62 114 GLN A CA 1
ATOM 925 C C . GLN A 1 114 ? 38.324 17.745 -79.767 1.00 48.62 114 GLN A C 1
ATOM 927 O O . GLN A 1 114 ? 37.594 16.830 -79.411 1.00 48.62 114 GLN A O 1
ATOM 932 N N . ASP A 1 115 ? 37.817 18.974 -79.676 1.00 47.16 115 ASP A N 1
ATOM 933 C CA . ASP A 1 115 ? 38.328 20.325 -79.937 1.00 47.16 115 ASP A CA 1
ATOM 934 C C . ASP A 1 115 ? 37.394 21.311 -79.193 1.00 47.16 115 ASP A C 1
ATOM 936 O O . ASP A 1 115 ? 36.285 20.965 -78.777 1.00 47.16 115 ASP A O 1
ATOM 940 N N . ASP A 1 116 ? 37.896 22.531 -79.032 1.00 51.69 116 ASP A N 1
ATOM 941 C CA . ASP A 1 116 ? 37.311 23.756 -78.477 1.00 51.69 116 ASP A CA 1
ATOM 942 C C . ASP A 1 116 ? 35.800 24.010 -78.701 1.00 51.69 116 ASP A C 1
ATOM 944 O O . ASP A 1 116 ? 35.300 23.879 -79.811 1.00 51.69 116 ASP A O 1
ATOM 948 N N . GLU A 1 117 ? 35.111 24.573 -77.693 1.00 52.56 117 GLU A N 1
ATOM 949 C CA . GLU A 1 117 ? 34.535 25.926 -77.825 1.00 52.56 117 GLU A CA 1
ATOM 950 C C . GLU A 1 117 ? 34.024 26.523 -76.497 1.00 52.56 117 GLU A C 1
ATOM 952 O O . GLU A 1 117 ? 33.495 25.863 -75.604 1.00 52.56 117 GLU A O 1
ATOM 957 N N . ALA A 1 118 ? 34.241 27.831 -76.388 1.00 48.56 118 ALA A N 1
ATOM 958 C CA . ALA A 1 118 ? 34.108 28.689 -75.222 1.00 48.56 118 ALA A CA 1
ATOM 959 C C . ALA A 1 118 ? 32.688 29.234 -74.969 1.00 48.56 118 ALA A C 1
ATOM 961 O O . ALA A 1 118 ? 31.962 29.515 -75.915 1.00 48.56 118 ALA A O 1
ATOM 962 N N . ASN A 1 119 ? 32.356 29.521 -73.699 1.00 48.78 119 ASN A N 1
ATOM 963 C CA . ASN A 1 119 ? 31.992 30.853 -73.139 1.00 48.78 119 ASN A CA 1
ATOM 964 C C . ASN A 1 119 ? 31.337 30.677 -71.749 1.00 48.78 119 ASN A C 1
ATOM 966 O O . ASN A 1 119 ? 30.454 29.844 -71.587 1.00 48.78 119 ASN A O 1
ATOM 970 N N . LYS A 1 120 ? 31.839 31.316 -70.675 1.00 51.50 120 LYS A N 1
ATOM 971 C CA . LYS A 1 120 ? 31.388 32.627 -70.128 1.00 51.50 120 LYS A CA 1
ATOM 972 C C . LYS A 1 120 ? 29.855 32.697 -69.969 1.00 51.50 120 LYS A C 1
ATOM 974 O O . LYS A 1 120 ? 29.139 32.507 -70.933 1.00 51.50 120 LYS A O 1
ATOM 979 N N . GLU A 1 121 ? 29.267 33.008 -68.814 1.00 46.72 121 GLU A N 1
ATOM 980 C CA . GLU A 1 121 ? 29.585 34.151 -67.960 1.00 46.72 121 GLU A CA 1
ATOM 981 C C . GLU A 1 121 ? 28.787 34.102 -66.635 1.00 46.72 121 GLU A C 1
ATOM 983 O O . GLU A 1 121 ? 27.597 33.814 -66.621 1.00 46.72 121 GLU A O 1
ATOM 988 N N . ASN A 1 122 ? 29.495 34.413 -65.547 1.00 47.28 122 ASN A N 1
ATOM 989 C CA . AS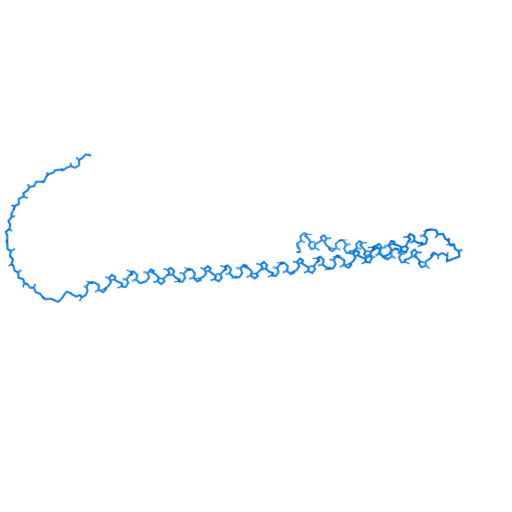N A 1 122 ? 29.144 35.281 -64.418 1.00 47.28 122 ASN A CA 1
ATOM 990 C C . ASN A 1 122 ? 27.787 35.212 -63.687 1.00 47.28 122 ASN A C 1
ATOM 992 O O . ASN A 1 122 ? 26.735 35.600 -64.182 1.00 47.28 122 ASN A O 1
ATOM 996 N N . ASN A 1 123 ? 27.940 34.929 -62.388 1.00 42.41 123 ASN A N 1
ATOM 997 C CA . ASN A 1 123 ? 27.316 35.589 -61.237 1.00 42.41 123 ASN A CA 1
ATOM 998 C C . ASN A 1 123 ? 26.536 36.886 -61.515 1.00 42.41 123 ASN A C 1
ATOM 1000 O O . ASN A 1 123 ? 27.092 37.879 -61.994 1.00 42.41 123 ASN A O 1
ATOM 1004 N N . SER A 1 124 ? 25.328 36.938 -60.961 1.00 48.09 124 SER A N 1
ATOM 1005 C CA . SER A 1 124 ? 24.870 38.034 -60.096 1.00 48.09 124 SER A CA 1
ATOM 1006 C C . SER A 1 124 ? 23.895 37.495 -59.060 1.00 48.09 124 SER A C 1
ATOM 1008 O O . SER A 1 124 ? 23.094 36.609 -59.427 1.00 48.09 124 SER A O 1
#

Radius of gyration: 40.66 Å; Cα contacts (8 Å, |Δi|>4): 19; chains: 1; bounding box: 71×45×113 Å

Sequence (124 aa):
MSELDHTLKLVDEEIAKLRQKTMFCLSNYDYHHKNDEYKIIAELLLILQEAEEEGERFTRNISNLKNIIEKCRNKCAEANQLLKEFRAIRGNVTNEEKVIVNNDSFGGNDDCDQDDEANKENNS

Solvent-accessible surface area (backbone atoms only — not comparable to full-atom values): 7578 Å² total; per-residue (Å²): 130,56,72,66,61,50,52,53,49,54,50,52,55,49,52,52,52,49,48,53,50,46,52,50,52,62,75,69,50,67,80,88,60,93,48,71,63,60,56,51,50,53,50,52,47,52,53,50,50,53,50,52,55,53,51,53,52,50,53,52,50,52,53,51,49,54,53,50,52,51,52,52,52,50,52,54,50,53,53,53,50,52,54,50,52,53,51,50,52,55,56,48,54,64,53,53,60,60,57,64,73,71,70,77,82,73,87,79,88,79,91,80,86,88,80,91,86,89,77,87,82,81,92,132

pLDDT: mean 78.54, std 20.24, range [33.97, 98.0]

Nearest PDB structures (foldseek):
  5f5p-assembly1_A  TM=8.181E-01  e=5.727E-01  Homo sapiens
  8a1g-assembly2_B  TM=8.158E-01  e=5.438E+00  Homo sapiens
  7pg5-assembly1_B  TM=4.962E-01  e=4.104E+00  Homo sapiens
  3mtt-assembly1_A  TM=5.316E-01  e=9.546E+00  Homo sapiens

Mean predicted aligned error: 15.12 Å